Protein AF-F3B6X0-F1 (afdb_monomer_lite)

Radius of gyration: 13.42 Å; chains: 1; bounding box: 31×23×39 Å

pLDDT: mean 92.25, std 5.9, range [61.69, 97.56]

Secondary structure (DSSP, 8-state):
--HHHHHHHTSGGG-TTT-S---HHHHHHHHHHHTTSS-HHHHT--GGG-SSGGGGHHHHHHHHHS-HHHHHHTHHHHHHTTS-TTSTTHHHHHHHHHTS-HHHHHTT-

Foldseek 3Di:
DDPVLVVQCVDQLLVLQENLDRDLVSLLVSLVVVLPDPPCCVPPVPNVSHPDLSSNVSVLSSLLNHDLVSVLVCLVVLVVQCPDPPRPCNVVSVVSVVPHDPVSNVVVD

Sequence (109 aa):
MSKLIDNLIKKYEYNIYINENIFGEKLDKLALLLEKEENNTETYFNPLRYKSKFSWFNILYIIERMSYTRKLEYIPFLIELLQDANWPTFEYTVSLLVSYNKNDLLSLL

Structure (mmCIF, N/CA/C/O backbone):
data_AF-F3B6X0-F1
#
_entry.id   AF-F3B6X0-F1
#
loop_
_atom_site.group_PDB
_atom_site.id
_atom_site.type_symbol
_atom_site.label_atom_id
_atom_site.label_alt_id
_atom_site.label_comp_id
_atom_site.label_asym_id
_atom_site.label_entity_id
_atom_site.label_seq_id
_atom_site.pdbx_PDB_ins_code
_atom_site.Cartn_x
_atom_site.Cartn_y
_atom_site.Cartn_z
_atom_site.occupancy
_atom_site.B_iso_or_equiv
_atom_site.auth_seq_id
_atom_site.auth_comp_id
_atom_site.auth_asym_id
_atom_site.auth_atom_id
_atom_site.pdbx_PDB_model_num
ATOM 1 N N . MET A 1 1 ? -9.204 12.559 6.713 1.00 68.50 1 MET A N 1
ATOM 2 C CA . MET A 1 1 ? -8.409 11.606 7.512 1.00 68.50 1 MET A CA 1
ATOM 3 C C . MET A 1 1 ? -9.343 10.842 8.434 1.00 68.50 1 MET A C 1
ATOM 5 O O . MET A 1 1 ? -10.008 11.443 9.281 1.00 68.50 1 MET A O 1
ATOM 9 N N . SER A 1 2 ? -9.469 9.539 8.199 1.00 87.38 2 SER A N 1
ATOM 10 C CA . SER A 1 2 ? -10.444 8.682 8.868 1.00 87.38 2 SER A CA 1
ATOM 11 C C . SER A 1 2 ? -9.994 8.248 10.259 1.00 87.38 2 SER A C 1
ATOM 13 O O . SER A 1 2 ? -9.061 7.460 10.416 1.00 87.38 2 SER A O 1
ATOM 15 N N . LYS A 1 3 ? -10.769 8.644 11.281 1.00 91.44 3 LYS A N 1
ATOM 16 C CA . LYS A 1 3 ? -10.584 8.185 12.671 1.00 91.44 3 LYS A CA 1
ATOM 17 C C . LYS A 1 3 ? -10.571 6.657 12.793 1.00 91.44 3 LYS A C 1
ATOM 19 O O . LYS A 1 3 ? -9.941 6.122 13.702 1.00 91.44 3 LYS A O 1
ATOM 24 N N . LEU A 1 4 ? -11.285 5.949 11.914 1.00 94.62 4 LEU A N 1
ATOM 25 C CA . LEU A 1 4 ? -11.315 4.488 11.916 1.00 94.62 4 LEU A CA 1
ATOM 26 C C . LEU A 1 4 ? -9.960 3.910 11.495 1.00 94.62 4 LEU A C 1
ATOM 28 O O . LEU A 1 4 ? -9.430 3.054 12.201 1.00 94.62 4 LEU A O 1
ATOM 32 N N . ILE A 1 5 ? -9.402 4.389 10.382 1.00 94.94 5 ILE A N 1
ATOM 33 C CA . ILE A 1 5 ? -8.103 3.937 9.867 1.00 94.94 5 ILE A CA 1
ATOM 34 C C . ILE A 1 5 ? -7.006 4.268 10.881 1.00 94.94 5 ILE A C 1
ATOM 36 O O . ILE A 1 5 ? -6.227 3.390 11.252 1.00 94.94 5 ILE A O 1
ATOM 40 N N . ASP A 1 6 ? -7.021 5.484 11.428 1.00 94.56 6 ASP A N 1
ATOM 41 C CA . ASP A 1 6 ? -6.047 5.923 12.431 1.00 94.56 6 ASP A CA 1
ATOM 42 C C . ASP A 1 6 ? -6.079 5.040 13.688 1.00 94.56 6 ASP A C 1
ATOM 44 O O . ASP A 1 6 ? -5.041 4.716 14.268 1.00 94.56 6 ASP A O 1
ATOM 48 N N . ASN A 1 7 ? -7.270 4.611 14.116 1.00 96.69 7 ASN A N 1
ATOM 49 C CA . ASN A 1 7 ? -7.423 3.704 15.251 1.00 96.69 7 ASN A CA 1
ATOM 50 C C . ASN A 1 7 ? -7.006 2.266 14.926 1.00 96.69 7 ASN A C 1
ATOM 52 O O . ASN A 1 7 ? -6.519 1.568 15.817 1.00 96.69 7 ASN A O 1
ATOM 56 N N . LEU A 1 8 ? -7.192 1.810 13.684 1.00 96.38 8 LEU A N 1
ATOM 57 C CA . LEU A 1 8 ? -6.721 0.497 13.254 1.00 96.38 8 LEU A CA 1
ATOM 58 C C . LEU A 1 8 ? -5.198 0.457 13.240 1.00 96.38 8 LEU A C 1
ATOM 60 O O . LEU A 1 8 ? -4.634 -0.385 13.925 1.00 96.38 8 LEU A O 1
ATOM 64 N N . ILE A 1 9 ? -4.533 1.397 12.566 1.00 95.00 9 ILE A N 1
ATOM 65 C CA . ILE A 1 9 ? -3.072 1.383 12.378 1.00 95.00 9 ILE A CA 1
ATOM 66 C C . ILE A 1 9 ? -2.305 1.517 13.713 1.00 95.00 9 ILE A C 1
ATOM 68 O O . ILE A 1 9 ? -1.156 1.093 13.819 1.00 95.00 9 ILE A O 1
ATOM 72 N N . LYS A 1 10 ? -2.946 2.012 14.782 1.00 94.50 10 LYS A N 1
ATOM 73 C CA . LYS A 1 10 ? -2.393 1.971 16.152 1.00 94.50 10 LYS A CA 1
ATOM 74 C C . LYS A 1 10 ? -2.270 0.556 16.729 1.00 94.50 10 LYS A C 1
ATOM 76 O O . LYS A 1 10 ? -1.446 0.331 17.613 1.00 94.50 10 LYS A O 1
ATOM 81 N N . LYS A 1 11 ? -3.076 -0.401 16.268 1.00 96.31 11 LYS A N 1
ATOM 82 C CA . LYS A 1 11 ? -2.992 -1.807 16.679 1.00 96.31 11 LYS A CA 1
ATOM 83 C C . LYS A 1 11 ? -1.860 -2.474 15.911 1.00 96.31 11 LYS A C 1
ATOM 85 O O . LYS A 1 11 ? -1.842 -2.412 14.688 1.00 96.31 11 LYS A O 1
ATOM 90 N N . TYR A 1 12 ? -0.957 -3.163 16.610 1.00 94.06 12 TYR A N 1
ATOM 91 C CA . TYR A 1 12 ? 0.222 -3.795 15.998 1.00 94.06 12 TYR A CA 1
ATOM 92 C C . TYR A 1 12 ? -0.118 -4.672 14.782 1.00 94.06 12 TYR A C 1
ATOM 94 O O . TYR A 1 12 ? 0.560 -4.638 13.761 1.00 94.06 12 TYR A O 1
ATOM 102 N N . GLU A 1 13 ? -1.226 -5.405 14.853 1.00 94.75 13 GLU A N 1
ATOM 103 C CA . GLU A 1 13 ? -1.678 -6.286 13.779 1.00 94.75 13 GLU A CA 1
ATOM 104 C C . GLU A 1 13 ? -2.135 -5.566 12.493 1.00 94.75 13 GLU A C 1
ATOM 106 O O . GLU A 1 13 ? -2.216 -6.209 11.456 1.00 94.75 13 GLU A O 1
ATOM 111 N N . TYR A 1 14 ? -2.435 -4.266 12.557 1.00 96.56 14 TYR A N 1
ATOM 112 C CA . TYR A 1 14 ? -2.789 -3.403 11.420 1.00 96.56 14 TYR A CA 1
ATOM 113 C C . TYR A 1 14 ? -1.720 -2.326 11.175 1.00 96.56 14 TYR A C 1
ATOM 115 O O . TYR A 1 14 ? -1.904 -1.450 10.329 1.00 96.56 14 TYR A O 1
ATOM 123 N N . ASN A 1 15 ? -0.629 -2.326 11.946 1.00 95.69 15 ASN A N 1
ATOM 124 C CA . ASN A 1 15 ? 0.347 -1.249 11.919 1.00 95.69 15 ASN A CA 1
ATOM 125 C C . ASN A 1 15 ? 1.274 -1.394 10.712 1.00 95.69 15 ASN A C 1
ATOM 127 O O . ASN A 1 15 ? 2.355 -1.976 10.813 1.00 95.69 15 ASN A O 1
ATOM 131 N N . ILE A 1 16 ? 0.850 -0.817 9.589 1.00 95.31 16 ILE A N 1
ATOM 132 C CA . ILE A 1 16 ? 1.570 -0.850 8.311 1.00 95.31 16 ILE A CA 1
ATOM 133 C C . ILE A 1 16 ? 2.988 -0.272 8.394 1.00 95.31 16 ILE A C 1
ATOM 135 O O . ILE A 1 16 ? 3.832 -0.644 7.587 1.00 95.31 16 ILE A O 1
ATOM 139 N N . TYR A 1 17 ? 3.273 0.579 9.384 1.00 95.12 17 TYR A N 1
ATOM 140 C CA . TYR A 1 17 ? 4.565 1.247 9.536 1.00 95.12 17 TYR A CA 1
ATOM 141 C C . TYR A 1 17 ? 5.631 0.389 10.221 1.00 95.12 17 TYR A C 1
ATOM 143 O O . TYR A 1 17 ? 6.819 0.636 10.038 1.00 95.12 17 TYR A O 1
ATOM 151 N N . ILE A 1 18 ? 5.229 -0.564 11.066 1.00 93.62 18 ILE A N 1
ATOM 152 C CA . ILE A 1 18 ? 6.151 -1.291 11.958 1.00 93.62 18 ILE A CA 1
ATOM 153 C C . ILE A 1 18 ? 6.056 -2.805 11.766 1.00 93.62 18 ILE A C 1
ATOM 155 O O . ILE A 1 18 ? 7.042 -3.510 11.978 1.00 93.62 18 ILE A O 1
ATOM 159 N N . ASN A 1 19 ? 4.876 -3.318 11.426 1.00 92.69 19 ASN A N 1
ATOM 160 C CA . ASN A 1 19 ? 4.649 -4.747 11.294 1.00 92.69 19 ASN A CA 1
ATOM 161 C C . ASN A 1 19 ? 4.920 -5.194 9.852 1.00 92.69 19 ASN A C 1
ATOM 163 O O . ASN A 1 19 ? 4.173 -4.854 8.942 1.00 92.69 19 ASN A O 1
ATOM 167 N N . GLU A 1 20 ? 5.983 -5.967 9.654 1.00 90.50 20 GLU A N 1
ATOM 168 C CA . GLU A 1 20 ? 6.357 -6.539 8.351 1.00 90.50 20 GLU A CA 1
ATOM 169 C C . GLU A 1 20 ? 5.556 -7.809 8.006 1.00 90.50 20 GLU A C 1
ATOM 171 O O . GLU A 1 20 ? 5.562 -8.249 6.864 1.00 90.50 20 GLU A O 1
ATOM 176 N N . ASN A 1 21 ? 4.835 -8.385 8.977 1.00 88.81 21 ASN A N 1
ATOM 177 C CA . ASN A 1 21 ? 4.124 -9.660 8.859 1.00 88.81 21 ASN A CA 1
ATOM 178 C C . ASN A 1 21 ? 2.612 -9.479 9.073 1.00 88.81 21 ASN A C 1
ATOM 180 O O . ASN A 1 21 ? 1.988 -10.165 9.890 1.00 88.81 21 ASN A O 1
ATOM 184 N N . ILE A 1 22 ? 2.008 -8.512 8.379 1.00 90.94 22 ILE A N 1
ATOM 185 C CA . ILE A 1 22 ? 0.557 -8.315 8.431 1.00 90.94 22 ILE A CA 1
ATOM 186 C C . ILE A 1 22 ? -0.129 -9.379 7.567 1.00 90.94 22 ILE A C 1
ATOM 188 O O . ILE A 1 22 ? 0.153 -9.523 6.382 1.00 90.94 22 ILE A O 1
ATOM 192 N N . PHE A 1 23 ? -1.066 -10.116 8.166 1.00 83.88 23 PHE A N 1
ATOM 193 C CA . PHE A 1 23 ? -1.866 -11.119 7.462 1.00 83.88 23 PHE A CA 1
ATOM 194 C C . PHE A 1 23 ? -2.812 -10.493 6.427 1.00 83.88 23 PHE A C 1
ATOM 196 O O . PHE A 1 23 ? -3.378 -9.422 6.666 1.00 83.88 23 PHE A O 1
ATOM 203 N N . GLY A 1 24 ? -3.046 -11.222 5.328 1.00 88.31 24 GLY A N 1
ATOM 204 C CA . GLY A 1 24 ? -3.834 -10.783 4.169 1.00 88.31 24 GLY A CA 1
ATOM 205 C C . GLY A 1 24 ? -5.165 -10.121 4.526 1.00 88.31 24 GLY A C 1
ATOM 206 O O . GLY A 1 24 ? -5.366 -8.976 4.147 1.00 88.31 24 GLY A O 1
ATOM 207 N N . GLU A 1 25 ? -5.995 -10.752 5.364 1.00 93.94 25 GLU A N 1
ATOM 208 C CA . GLU A 1 25 ? -7.322 -10.223 5.739 1.00 93.94 25 GLU A CA 1
ATOM 209 C C . GLU A 1 25 ? -7.282 -8.803 6.341 1.00 93.94 25 GLU A C 1
ATOM 211 O O . GLU A 1 25 ? -8.209 -8.004 6.180 1.00 93.94 25 GLU A O 1
ATOM 216 N N . LYS A 1 26 ? -6.199 -8.457 7.050 1.00 95.69 26 LYS A N 1
ATOM 217 C CA . LYS A 1 26 ? -6.035 -7.129 7.663 1.00 95.69 26 LYS A CA 1
ATOM 218 C C . LYS A 1 26 ? -5.642 -6.093 6.618 1.00 95.69 26 LYS A C 1
ATOM 220 O O . LYS A 1 26 ? -6.148 -4.972 6.672 1.00 95.69 26 LYS A O 1
ATOM 225 N N . LEU A 1 27 ? -4.795 -6.473 5.661 1.00 95.69 27 LEU A N 1
ATOM 226 C CA . LEU A 1 27 ? -4.453 -5.637 4.510 1.00 95.69 27 LEU A CA 1
ATOM 227 C C . LEU A 1 27 ? -5.645 -5.486 3.558 1.00 95.69 27 LEU A C 1
ATOM 229 O O . LEU A 1 27 ? -5.882 -4.376 3.098 1.00 95.69 27 LEU A O 1
ATOM 233 N N . ASP A 1 28 ? -6.447 -6.535 3.348 1.00 96.06 28 ASP A N 1
ATOM 234 C CA . ASP A 1 28 ? -7.706 -6.486 2.586 1.00 96.06 28 ASP A CA 1
ATOM 235 C C . ASP A 1 28 ? -8.654 -5.446 3.183 1.00 96.06 28 ASP A C 1
ATOM 237 O O . ASP A 1 28 ? -9.157 -4.554 2.498 1.00 96.06 2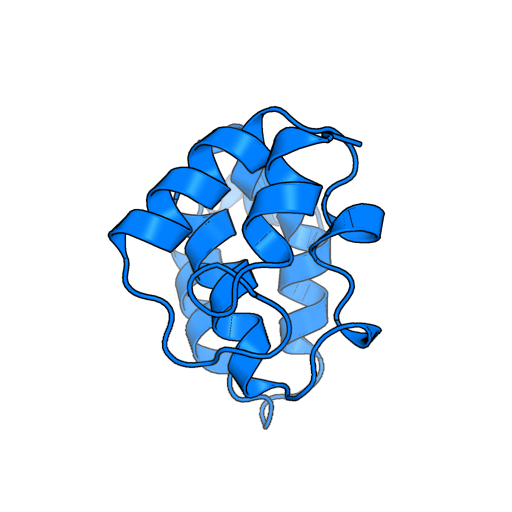8 ASP A O 1
ATOM 241 N N . LYS A 1 29 ? -8.847 -5.504 4.505 1.00 96.69 29 LYS A N 1
ATOM 242 C CA . LYS A 1 29 ? -9.674 -4.531 5.216 1.00 96.69 29 LYS A CA 1
ATOM 243 C C . LYS A 1 29 ? -9.120 -3.112 5.110 1.00 96.69 29 LYS A C 1
ATOM 245 O O . LYS A 1 29 ? -9.900 -2.176 4.945 1.00 96.69 29 LYS A O 1
ATOM 250 N N . LEU A 1 30 ? -7.805 -2.936 5.235 1.00 96.75 30 LEU A N 1
ATOM 251 C CA . LEU A 1 30 ? -7.181 -1.624 5.080 1.00 96.75 30 LEU A CA 1
ATOM 252 C C . LEU A 1 30 ? -7.333 -1.102 3.651 1.00 96.75 30 LEU A C 1
ATOM 254 O O . LEU A 1 30 ? -7.659 0.069 3.504 1.00 96.75 30 LEU A O 1
ATOM 258 N N . ALA A 1 31 ? -7.194 -1.946 2.628 1.00 96.38 31 ALA A N 1
ATOM 259 C CA . ALA A 1 31 ? -7.401 -1.568 1.235 1.00 96.38 31 ALA A CA 1
ATOM 260 C C . ALA A 1 31 ? -8.820 -1.053 0.996 1.00 96.38 31 ALA A C 1
ATOM 262 O O . ALA A 1 31 ? -8.975 0.065 0.519 1.00 96.38 31 ALA A O 1
ATOM 263 N N . LEU A 1 32 ? -9.846 -1.779 1.454 1.00 96.31 32 LEU A N 1
ATOM 264 C CA . LEU A 1 32 ? -11.248 -1.355 1.327 1.00 96.31 32 LEU A CA 1
ATOM 265 C C . LEU A 1 32 ? -11.558 -0.014 2.012 1.00 96.31 32 LEU A C 1
ATOM 267 O O . LEU A 1 32 ? -12.483 0.696 1.609 1.00 96.31 32 LEU A O 1
ATOM 271 N N . LEU A 1 33 ? -10.844 0.307 3.095 1.00 96.31 33 LEU A N 1
ATOM 272 C CA . LEU A 1 33 ? -11.010 1.567 3.817 1.00 96.31 33 LEU A CA 1
ATOM 273 C C . LEU A 1 33 ? -10.226 2.699 3.153 1.00 96.31 33 LEU A C 1
ATOM 275 O O . LEU A 1 33 ? -10.792 3.759 2.906 1.00 96.31 33 LEU A O 1
ATOM 279 N N . LEU A 1 34 ? -8.950 2.464 2.852 1.00 95.50 34 LEU A N 1
ATOM 280 C CA . LEU A 1 34 ? -8.055 3.442 2.239 1.00 95.50 34 LEU A CA 1
ATOM 281 C C . LEU A 1 34 ? -8.512 3.802 0.828 1.00 95.50 34 LEU A C 1
ATOM 283 O O . LEU A 1 34 ? -8.413 4.958 0.446 1.00 95.50 34 LEU A O 1
ATOM 287 N N . GLU A 1 35 ? -9.109 2.874 0.082 1.00 95.25 35 GLU A N 1
ATOM 288 C CA . GLU A 1 35 ? -9.650 3.152 -1.251 1.00 95.25 35 GLU A CA 1
ATOM 289 C C . GLU A 1 35 ? -10.689 4.286 -1.250 1.00 95.25 35 GLU A C 1
ATOM 291 O O . GLU A 1 35 ? -10.874 4.968 -2.257 1.00 95.25 35 GLU A O 1
ATOM 296 N N . LYS A 1 36 ? -11.358 4.523 -0.117 1.00 93.62 36 LYS A N 1
ATOM 297 C CA . LYS A 1 36 ? -12.374 5.573 0.043 1.00 93.62 36 LYS A CA 1
ATOM 298 C C . LYS A 1 36 ? -11.800 6.909 0.507 1.00 93.62 36 LYS A C 1
ATOM 300 O O . LYS A 1 36 ? -12.516 7.903 0.481 1.00 93.62 36 LYS A O 1
ATOM 305 N N . GLU A 1 37 ? -10.546 6.934 0.941 1.00 91.19 37 GLU A N 1
ATOM 306 C CA . GLU A 1 37 ? -9.879 8.158 1.365 1.00 91.19 37 GLU A CA 1
ATOM 307 C C . GLU A 1 37 ? -9.213 8.849 0.171 1.00 91.19 37 GLU A C 1
ATOM 309 O O . GLU A 1 37 ? -8.700 8.220 -0.755 1.00 91.19 37 GLU A O 1
ATOM 314 N N . GLU A 1 38 ? -9.209 10.174 0.204 1.00 85.19 38 GLU A N 1
ATOM 315 C CA . GLU A 1 38 ? -8.404 10.996 -0.695 1.00 85.19 38 GLU A CA 1
ATOM 316 C C . GLU A 1 38 ? -7.001 11.196 -0.097 1.00 85.19 38 GLU A C 1
ATOM 318 O O . GLU A 1 38 ? -6.823 11.181 1.123 1.00 85.19 38 GLU A O 1
ATOM 323 N N . ASN A 1 39 ? -5.993 11.416 -0.947 1.00 84.38 39 ASN A N 1
ATOM 324 C CA . ASN A 1 39 ? -4.628 11.795 -0.540 1.00 84.38 39 ASN A CA 1
ATOM 325 C C . ASN A 1 39 ? -3.911 10.783 0.385 1.00 84.38 39 ASN A C 1
ATOM 327 O O . ASN A 1 39 ? -3.187 11.157 1.317 1.00 84.38 39 ASN A O 1
ATOM 331 N N . ASN A 1 40 ? -4.068 9.480 0.116 1.00 88.31 40 ASN A N 1
ATOM 332 C CA . ASN A 1 40 ? -3.398 8.429 0.895 1.00 88.31 40 ASN A CA 1
ATOM 333 C C . ASN A 1 40 ? -1.870 8.504 0.839 1.00 88.31 40 ASN A C 1
ATOM 335 O O . ASN A 1 40 ? -1.231 8.161 1.830 1.00 88.31 40 ASN A O 1
ATOM 339 N N . THR A 1 41 ? -1.278 8.947 -0.273 1.00 83.75 41 THR A N 1
ATOM 340 C CA . THR A 1 41 ? 0.185 8.997 -0.441 1.00 83.75 41 THR A CA 1
ATOM 341 C C . THR A 1 41 ? 0.846 9.895 0.602 1.00 83.75 41 THR A C 1
ATOM 343 O O . THR A 1 41 ? 1.797 9.492 1.267 1.00 83.75 41 THR A O 1
ATOM 346 N N . GLU A 1 42 ? 0.278 11.076 0.838 1.00 84.50 42 GLU A N 1
ATOM 347 C CA . GLU A 1 42 ? 0.777 12.019 1.844 1.00 84.50 42 GLU A CA 1
ATOM 348 C C . GLU 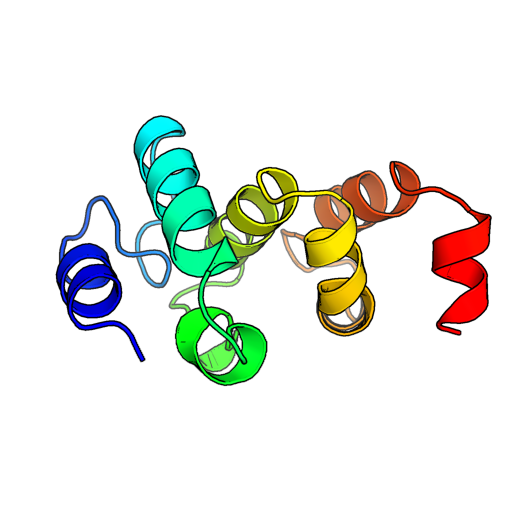A 1 42 ? 0.424 11.579 3.272 1.00 84.50 42 GLU A C 1
ATOM 350 O O . GLU A 1 42 ? 1.196 11.775 4.219 1.00 84.50 42 GLU A O 1
ATOM 355 N N . THR A 1 43 ? -0.749 10.961 3.430 1.00 87.75 43 THR A N 1
ATOM 356 C CA . THR A 1 43 ? -1.335 10.681 4.743 1.00 87.75 43 THR A CA 1
ATOM 357 C C . THR A 1 43 ? -0.876 9.357 5.349 1.00 87.75 43 THR A C 1
ATOM 359 O O . THR A 1 43 ? -0.484 9.324 6.517 1.00 87.75 43 THR A O 1
ATOM 362 N N . TYR A 1 44 ? -0.945 8.267 4.587 1.00 91.19 44 TYR A N 1
ATOM 363 C CA . TYR A 1 44 ? -0.783 6.888 5.063 1.00 91.19 44 TYR A CA 1
ATOM 364 C C . TYR A 1 44 ? 0.390 6.159 4.394 1.00 91.19 44 TYR A C 1
ATOM 366 O O . TYR A 1 44 ? 1.065 5.357 5.040 1.00 91.19 44 TYR A O 1
ATOM 374 N N . PHE A 1 45 ? 0.681 6.443 3.125 1.00 92.19 45 PHE A N 1
ATOM 375 C CA . PHE A 1 45 ? 1.748 5.771 2.372 1.00 92.19 45 PHE A CA 1
ATOM 376 C C . PHE A 1 45 ? 3.050 6.565 2.305 1.00 92.19 45 PHE A C 1
ATOM 378 O O . PHE A 1 45 ? 3.909 6.246 1.497 1.00 92.19 45 PHE A O 1
ATOM 385 N N . ASN A 1 46 ? 3.241 7.545 3.192 1.00 89.19 46 ASN A N 1
ATOM 386 C CA . ASN A 1 46 ? 4.496 8.284 3.289 1.00 89.19 46 ASN A CA 1
ATOM 387 C C . ASN A 1 46 ? 5.640 7.344 3.735 1.00 89.19 46 ASN A C 1
ATOM 389 O O . ASN A 1 46 ? 5.650 6.944 4.909 1.00 89.19 46 ASN A O 1
ATOM 393 N N . PRO A 1 47 ? 6.626 7.028 2.866 1.00 86.12 47 PRO A N 1
ATOM 394 C CA . PRO A 1 47 ? 7.681 6.057 3.164 1.00 86.12 47 PRO A CA 1
ATOM 395 C C . PRO A 1 47 ? 8.530 6.409 4.388 1.00 86.12 47 PRO A C 1
ATOM 397 O O . PRO A 1 47 ? 9.029 5.504 5.057 1.00 86.12 47 PRO A O 1
ATOM 400 N N . LEU A 1 48 ? 8.642 7.701 4.730 1.00 88.44 48 LEU A N 1
ATOM 401 C CA . LEU A 1 48 ? 9.409 8.194 5.883 1.00 88.44 48 LEU A CA 1
ATOM 402 C C . LEU A 1 48 ? 8.804 7.783 7.232 1.00 88.44 48 LEU A C 1
ATOM 404 O O . LEU A 1 48 ? 9.470 7.876 8.260 1.00 88.44 48 LEU A O 1
ATOM 408 N N . ARG A 1 49 ? 7.540 7.343 7.252 1.00 89.81 49 ARG A N 1
ATOM 409 C CA . ARG A 1 49 ? 6.868 6.867 8.471 1.00 89.81 49 ARG A CA 1
ATOM 410 C C . ARG A 1 49 ? 7.168 5.405 8.792 1.00 89.81 49 ARG A C 1
ATOM 412 O O . ARG A 1 49 ? 6.874 4.964 9.900 1.00 89.81 49 ARG A O 1
ATOM 419 N N . TYR A 1 50 ? 7.706 4.650 7.837 1.00 91.31 50 TYR A N 1
ATOM 420 C CA . TYR A 1 50 ? 7.904 3.212 7.963 1.00 91.31 50 TYR A CA 1
ATOM 421 C C . TYR A 1 50 ? 9.238 2.932 8.653 1.00 91.31 50 TYR A C 1
ATOM 423 O O . TYR A 1 50 ? 10.267 3.512 8.317 1.00 91.31 50 TYR A O 1
ATOM 431 N N . LYS A 1 51 ? 9.226 2.012 9.620 1.00 91.88 51 LYS A N 1
ATOM 432 C CA . LYS A 1 51 ? 10.404 1.612 10.401 1.00 91.88 51 LYS A CA 1
ATOM 433 C C . LYS A 1 51 ? 11.508 1.014 9.523 1.00 91.88 51 LYS A C 1
ATOM 435 O O . LYS A 1 51 ? 12.680 1.064 9.884 1.00 91.88 51 LY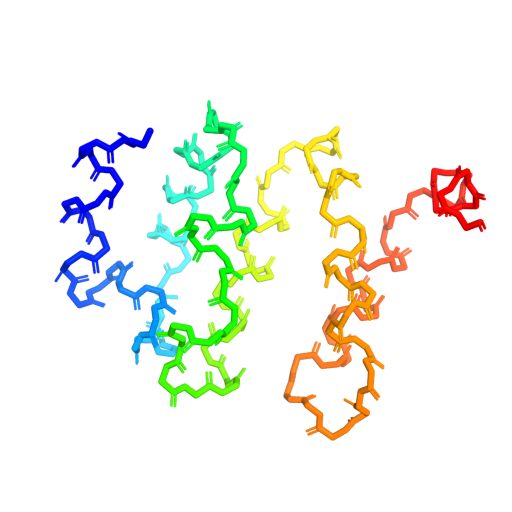S A O 1
ATOM 440 N N . SER A 1 52 ? 11.119 0.399 8.412 1.00 92.38 52 SER A N 1
ATOM 441 C CA . SER A 1 52 ? 11.971 -0.409 7.552 1.00 92.38 52 SER A CA 1
ATOM 442 C C . SER A 1 52 ? 11.439 -0.376 6.123 1.00 92.38 52 SER A C 1
ATOM 444 O O . SER A 1 52 ? 10.225 -0.339 5.915 1.00 92.38 52 SER A O 1
ATOM 446 N N . LYS A 1 53 ? 12.338 -0.449 5.133 1.00 91.69 53 LYS A N 1
ATOM 447 C CA . LYS A 1 53 ? 11.955 -0.554 3.715 1.00 91.69 53 LYS A CA 1
ATOM 448 C C . LYS A 1 53 ? 11.180 -1.840 3.417 1.00 91.69 53 LYS A C 1
ATOM 450 O O . LYS A 1 53 ? 10.373 -1.860 2.499 1.00 91.69 53 LYS A O 1
ATOM 455 N N . PHE A 1 54 ? 11.361 -2.899 4.213 1.00 91.81 54 PHE A N 1
ATOM 456 C CA . PHE A 1 54 ? 10.557 -4.120 4.089 1.00 91.81 54 PHE A CA 1
ATOM 457 C C . PHE A 1 54 ? 9.081 -3.868 4.416 1.00 91.81 54 PHE A C 1
ATOM 459 O O . PHE A 1 54 ? 8.201 -4.473 3.815 1.00 91.81 54 PHE A O 1
ATOM 466 N N . SER A 1 55 ? 8.771 -2.921 5.304 1.00 92.19 55 SER A N 1
ATOM 467 C CA . SER A 1 55 ? 7.380 -2.580 5.618 1.00 92.19 55 SER A CA 1
ATOM 468 C C . SER A 1 55 ? 6.657 -1.879 4.456 1.00 92.19 55 SER A C 1
ATOM 470 O O . SER A 1 55 ? 5.431 -1.798 4.471 1.00 92.19 55 SER A O 1
ATOM 472 N N . TRP A 1 56 ? 7.367 -1.418 3.418 1.00 94.44 56 TRP A N 1
ATOM 473 C CA . TRP A 1 56 ? 6.740 -0.866 2.210 1.00 94.44 56 TRP A CA 1
ATOM 474 C C . TRP A 1 56 ? 5.954 -1.914 1.411 1.00 94.44 56 TRP A C 1
ATOM 476 O O . TRP A 1 56 ? 5.028 -1.547 0.689 1.00 94.44 56 TRP A O 1
ATOM 486 N N . PHE A 1 57 ? 6.221 -3.214 1.602 1.00 94.56 57 PHE A N 1
ATOM 487 C CA . PHE A 1 57 ? 5.369 -4.276 1.053 1.00 94.56 57 PHE A CA 1
ATOM 488 C C . PHE A 1 57 ? 3.911 -4.144 1.500 1.00 94.56 57 PHE A C 1
ATOM 490 O O . PHE A 1 57 ? 3.011 -4.453 0.724 1.00 94.56 57 PHE A O 1
ATOM 497 N N . ASN A 1 58 ? 3.656 -3.621 2.704 1.00 95.12 58 ASN A N 1
ATOM 498 C CA . ASN A 1 58 ? 2.293 -3.370 3.168 1.00 95.12 58 ASN A CA 1
ATOM 499 C C . ASN A 1 58 ? 1.559 -2.380 2.254 1.00 95.12 58 ASN A C 1
ATOM 501 O O . ASN A 1 58 ? 0.385 -2.585 1.958 1.00 95.12 58 ASN A O 1
ATOM 505 N N . ILE A 1 59 ? 2.249 -1.335 1.779 1.00 94.62 59 ILE A N 1
ATOM 506 C CA . ILE A 1 59 ? 1.677 -0.350 0.852 1.00 94.62 59 ILE A CA 1
ATOM 507 C C . ILE A 1 59 ? 1.337 -1.027 -0.475 1.00 94.62 59 ILE A C 1
ATOM 509 O O . ILE A 1 59 ? 0.214 -0.904 -0.957 1.00 94.62 59 ILE A O 1
ATOM 513 N N . LEU A 1 60 ? 2.290 -1.774 -1.040 1.00 95.62 60 LEU A N 1
ATOM 514 C CA . LEU A 1 60 ? 2.114 -2.467 -2.317 1.00 95.62 60 LEU A CA 1
ATOM 515 C C . LEU A 1 60 ? 0.944 -3.449 -2.274 1.00 95.62 60 LEU A C 1
ATOM 517 O O . LEU A 1 60 ? 0.088 -3.424 -3.155 1.00 95.62 60 LEU A O 1
ATOM 521 N N . TYR A 1 61 ? 0.862 -4.252 -1.212 1.00 95.19 61 TYR A N 1
ATOM 522 C CA . TYR A 1 61 ? -0.244 -5.179 -1.009 1.00 95.19 61 TYR A CA 1
ATOM 523 C C . TYR A 1 61 ? -1.592 -4.477 -0.899 1.00 95.19 61 TYR A C 1
ATOM 525 O O . TYR A 1 61 ? -2.590 -4.998 -1.396 1.00 95.19 61 TYR A O 1
ATOM 533 N N . ILE A 1 62 ? -1.638 -3.322 -0.236 1.00 96.06 62 ILE A N 1
ATOM 534 C CA . ILE A 1 62 ? -2.858 -2.528 -0.114 1.00 96.06 62 ILE A CA 1
ATOM 535 C C . ILE A 1 62 ? -3.273 -1.971 -1.482 1.00 96.06 62 ILE A C 1
ATOM 537 O O . ILE A 1 62 ? -4.428 -2.143 -1.865 1.00 96.06 62 ILE A O 1
ATOM 541 N N . ILE A 1 63 ? -2.350 -1.359 -2.233 1.00 95.94 63 ILE A N 1
ATOM 542 C CA . ILE A 1 63 ? -2.620 -0.803 -3.572 1.00 95.94 63 ILE A CA 1
ATOM 543 C C . ILE A 1 63 ? -3.107 -1.900 -4.524 1.00 95.94 63 ILE A C 1
ATOM 545 O O . ILE A 1 63 ? -4.103 -1.725 -5.223 1.00 95.94 63 ILE A O 1
ATOM 549 N N . GLU A 1 64 ? -2.460 -3.064 -4.523 1.00 95.62 64 GLU A N 1
ATOM 550 C CA . GLU A 1 64 ? -2.832 -4.201 -5.369 1.00 95.62 64 GLU A CA 1
ATOM 551 C C . GLU A 1 64 ? -4.276 -4.687 -5.142 1.00 95.62 64 GLU A C 1
ATOM 553 O O . GLU A 1 64 ? -4.892 -5.245 -6.052 1.00 95.62 64 GLU A O 1
ATOM 558 N N . ARG A 1 65 ? -4.848 -4.449 -3.961 1.00 95.69 65 ARG A N 1
ATOM 559 C CA . ARG A 1 65 ? -6.213 -4.867 -3.609 1.00 95.69 65 ARG A CA 1
ATOM 560 C C . ARG A 1 65 ? -7.284 -3.821 -3.912 1.00 95.69 65 ARG A C 1
ATOM 562 O O . ARG A 1 65 ? -8.465 -4.143 -3.825 1.00 95.69 65 ARG A O 1
ATOM 569 N N . MET A 1 66 ? -6.896 -2.596 -4.258 1.00 95.75 66 MET A N 1
ATOM 570 C CA . MET A 1 66 ? -7.837 -1.537 -4.635 1.00 95.75 66 MET A CA 1
ATOM 571 C C . MET A 1 66 ? -8.419 -1.774 -6.034 1.00 95.75 66 MET A C 1
ATOM 573 O O . MET A 1 66 ? -7.890 -2.565 -6.821 1.00 95.75 66 MET A O 1
ATOM 577 N N . SER A 1 67 ? -9.491 -1.059 -6.386 1.00 95.50 67 SER A N 1
ATOM 578 C CA . SER A 1 67 ? -9.972 -1.025 -7.771 1.00 95.50 67 SER A CA 1
ATOM 579 C C . SER A 1 67 ? -8.900 -0.540 -8.750 1.00 95.50 67 SER A C 1
ATOM 581 O O . SER A 1 67 ? -7.993 0.218 -8.405 1.00 95.50 67 SER A O 1
ATOM 583 N N . TYR A 1 68 ? -9.021 -0.959 -10.011 1.00 95.12 68 TYR A N 1
ATOM 584 C CA . TYR A 1 68 ? -8.049 -0.603 -11.043 1.00 95.12 68 TYR A CA 1
ATOM 585 C C . TYR A 1 68 ? -7.921 0.914 -11.239 1.00 95.12 68 TYR A C 1
ATOM 587 O O . TYR A 1 68 ? -6.812 1.427 -11.306 1.00 95.12 68 TYR A O 1
ATOM 595 N N . THR A 1 69 ? -9.032 1.653 -11.228 1.00 92.94 69 THR A N 1
ATOM 596 C CA . THR A 1 69 ? -9.008 3.121 -11.319 1.00 92.94 69 THR A CA 1
ATOM 597 C C . THR A 1 69 ? -8.165 3.743 -10.209 1.00 92.94 69 THR A C 1
ATOM 599 O O . THR A 1 69 ? -7.341 4.611 -10.475 1.00 92.94 69 THR A O 1
ATOM 602 N N . ARG A 1 70 ? -8.304 3.249 -8.974 1.00 93.69 70 ARG A N 1
ATOM 603 C CA . ARG A 1 70 ? -7.519 3.734 -7.835 1.00 93.69 70 ARG A CA 1
ATOM 604 C C . ARG A 1 70 ? -6.052 3.342 -7.928 1.00 93.69 70 ARG A C 1
ATOM 606 O O . ARG A 1 70 ? -5.191 4.147 -7.601 1.00 93.69 70 ARG A O 1
ATOM 613 N N . LYS A 1 71 ? -5.746 2.146 -8.432 1.00 94.62 71 LYS A N 1
ATOM 614 C CA . LYS A 1 71 ? -4.367 1.718 -8.703 1.00 94.62 71 LYS A CA 1
ATOM 615 C C . LYS A 1 71 ? -3.613 2.683 -9.620 1.00 94.62 71 LYS A C 1
ATOM 617 O O . LYS A 1 71 ? -2.426 2.908 -9.389 1.00 94.62 71 LYS A O 1
ATOM 622 N N . LEU A 1 72 ? -4.285 3.244 -10.631 1.00 93.62 72 LEU A N 1
ATOM 623 C CA . LEU A 1 72 ? -3.671 4.187 -11.572 1.00 93.62 72 LEU A CA 1
ATOM 624 C C . LEU A 1 72 ? -3.197 5.471 -10.878 1.00 93.62 72 LEU A C 1
ATOM 626 O O . LEU A 1 72 ? -2.124 5.976 -11.196 1.00 93.62 72 LEU A O 1
ATOM 630 N N . GLU A 1 73 ? -3.939 5.955 -9.880 1.00 92.50 73 GLU A N 1
ATOM 631 C CA . GLU A 1 73 ? -3.576 7.154 -9.109 1.00 92.50 73 GLU A CA 1
ATOM 632 C C . GLU A 1 73 ? -2.245 6.995 -8.354 1.00 92.50 73 GLU A C 1
ATOM 634 O O . GLU A 1 73 ? -1.570 7.983 -8.068 1.00 92.50 73 GLU A O 1
ATOM 639 N N . TYR A 1 74 ? -1.834 5.757 -8.058 1.00 94.12 74 TYR A N 1
ATOM 640 C CA . TYR A 1 74 ? -0.586 5.466 -7.351 1.00 94.12 74 TYR A CA 1
ATOM 641 C C . TYR A 1 74 ? 0.612 5.217 -8.267 1.00 94.12 74 TYR A C 1
ATOM 643 O O . TYR A 1 74 ? 1.705 5.000 -7.752 1.00 94.12 74 TYR A O 1
ATOM 651 N N . ILE A 1 75 ? 0.466 5.267 -9.594 1.00 93.62 75 ILE A N 1
ATOM 652 C CA . ILE A 1 75 ? 1.589 5.041 -10.519 1.00 93.62 75 ILE A CA 1
ATOM 653 C C . ILE A 1 75 ? 2.798 5.948 -10.220 1.00 93.62 75 ILE A C 1
ATOM 655 O O . ILE A 1 75 ? 3.899 5.403 -10.137 1.00 93.62 75 ILE A O 1
ATOM 659 N N . PRO A 1 76 ? 2.649 7.267 -9.972 1.00 91.75 76 PRO A N 1
ATOM 660 C CA . PRO A 1 76 ? 3.791 8.114 -9.616 1.00 91.75 76 PRO A CA 1
ATOM 661 C C . PRO A 1 76 ? 4.539 7.611 -8.375 1.00 91.75 76 PRO A C 1
ATOM 663 O O . PRO A 1 76 ? 5.760 7.491 -8.390 1.00 91.75 76 PRO A O 1
ATOM 666 N N . PHE A 1 77 ? 3.801 7.217 -7.335 1.00 93.06 77 PHE A N 1
ATOM 667 C CA . PHE A 1 77 ? 4.371 6.636 -6.120 1.00 93.06 77 PHE A CA 1
ATOM 668 C C . PHE A 1 77 ? 5.061 5.287 -6.386 1.00 93.06 77 PHE A C 1
ATOM 670 O O . PHE A 1 77 ? 6.140 5.019 -5.864 1.00 93.06 77 PHE A O 1
ATOM 677 N N . LEU A 1 78 ? 4.472 4.429 -7.224 1.00 94.62 78 LEU A N 1
ATOM 678 C CA . LEU A 1 78 ? 5.092 3.159 -7.609 1.00 94.62 78 LEU A CA 1
ATOM 679 C C . LEU A 1 78 ? 6.406 3.390 -8.372 1.00 94.62 78 LEU A C 1
ATOM 681 O O . LEU A 1 78 ? 7.365 2.663 -8.147 1.00 94.62 78 LEU A O 1
ATOM 685 N N . ILE A 1 79 ? 6.495 4.423 -9.212 1.00 93.12 79 ILE A N 1
ATOM 686 C CA . ILE 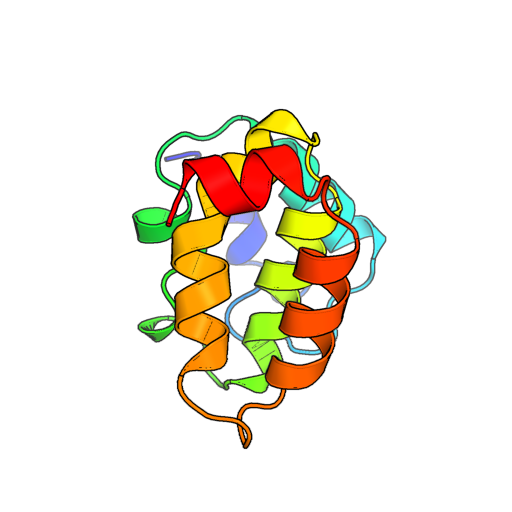A 1 79 ? 7.748 4.793 -9.889 1.00 93.12 79 ILE A CA 1
ATOM 687 C C . ILE A 1 79 ? 8.810 5.254 -8.879 1.00 93.12 79 ILE A C 1
ATOM 689 O O . ILE A 1 79 ? 9.980 4.908 -9.037 1.00 93.12 79 ILE A O 1
ATOM 693 N N . GLU A 1 80 ? 8.434 5.972 -7.813 1.00 92.50 80 GLU A N 1
ATOM 694 C CA . GLU A 1 80 ? 9.378 6.333 -6.742 1.00 92.50 80 GLU A CA 1
ATOM 695 C C . GLU A 1 80 ? 10.016 5.092 -6.108 1.00 92.50 80 GLU A C 1
ATOM 697 O O . GLU A 1 80 ? 11.225 5.075 -5.888 1.00 92.50 80 GLU A O 1
ATOM 702 N N . LEU A 1 81 ? 9.244 4.019 -5.899 1.00 93.50 81 LEU A N 1
ATOM 703 C CA . LEU A 1 81 ? 9.745 2.747 -5.363 1.00 93.50 81 LEU A CA 1
ATOM 704 C C . LEU A 1 81 ? 10.725 2.007 -6.297 1.00 93.50 81 LEU A C 1
ATOM 706 O O . LEU A 1 81 ? 11.340 1.030 -5.866 1.00 93.50 81 LEU A O 1
ATOM 710 N N . LEU A 1 82 ? 10.904 2.471 -7.539 1.00 94.94 82 LEU A N 1
ATOM 711 C CA . LEU A 1 82 ? 11.867 1.940 -8.510 1.00 94.94 82 LEU A CA 1
ATOM 712 C C . LEU A 1 82 ? 13.188 2.724 -8.574 1.00 94.94 82 LEU A C 1
ATOM 714 O O . LEU A 1 82 ? 14.053 2.391 -9.380 1.00 94.94 82 LEU A O 1
ATOM 718 N N . GLN A 1 83 ? 13.380 3.758 -7.750 1.00 94.38 83 GLN A N 1
ATOM 719 C CA . GLN A 1 83 ? 14.589 4.594 -7.803 1.00 94.38 83 GLN A CA 1
ATOM 720 C C . GLN A 1 83 ? 15.887 3.854 -7.429 1.00 94.38 83 GLN A C 1
ATOM 722 O O . GLN A 1 83 ? 16.973 4.315 -7.777 1.00 94.38 83 GLN A O 1
ATOM 727 N N . ASP A 1 84 ? 15.799 2.719 -6.734 1.00 95.19 84 ASP A N 1
ATOM 728 C CA . ASP A 1 84 ? 16.952 1.921 -6.312 1.00 95.19 84 ASP A CA 1
ATOM 729 C C . AS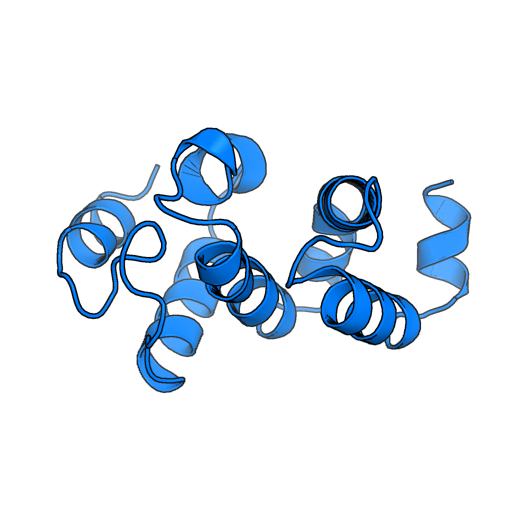P A 1 84 ? 16.620 0.427 -6.387 1.00 95.19 84 ASP A C 1
ATOM 731 O O . ASP A 1 84 ? 15.775 -0.086 -5.649 1.00 95.19 84 ASP A O 1
ATOM 735 N N . ALA A 1 85 ? 17.331 -0.277 -7.268 1.00 95.81 85 ALA A N 1
ATOM 736 C CA . ALA A 1 85 ? 17.166 -1.710 -7.503 1.00 95.81 85 ALA A CA 1
ATOM 737 C C . ALA A 1 85 ? 17.473 -2.584 -6.274 1.00 95.81 85 ALA A C 1
ATOM 739 O O . ALA A 1 85 ? 17.075 -3.744 -6.230 1.00 95.81 85 ALA A O 1
ATOM 740 N N . ASN A 1 86 ? 18.155 -2.042 -5.258 1.00 95.56 86 ASN A N 1
ATOM 741 C CA . ASN A 1 86 ? 18.440 -2.762 -4.017 1.00 95.56 86 ASN A CA 1
ATOM 742 C C . ASN A 1 86 ? 17.299 -2.661 -2.994 1.00 95.56 86 ASN A C 1
ATOM 744 O O . ASN A 1 86 ? 17.388 -3.259 -1.918 1.00 95.56 86 ASN A O 1
ATOM 748 N N . TRP A 1 87 ? 16.248 -1.876 -3.258 1.00 95.50 87 TRP A N 1
ATOM 749 C CA . TRP A 1 87 ? 15.109 -1.810 -2.346 1.00 95.50 87 TRP A CA 1
ATOM 750 C C . TRP A 1 87 ? 14.333 -3.128 -2.368 1.00 95.50 87 TRP A C 1
ATOM 752 O O . TRP A 1 87 ? 14.082 -3.679 -3.439 1.00 95.50 87 TRP A O 1
ATOM 762 N N . PRO A 1 88 ? 13.893 -3.627 -1.198 1.00 94.94 88 PRO A N 1
ATOM 763 C CA . PRO A 1 88 ? 13.253 -4.939 -1.104 1.00 94.94 88 PRO A CA 1
ATOM 764 C C . PRO A 1 88 ? 11.973 -5.032 -1.944 1.00 94.94 88 PRO A C 1
ATOM 766 O O . PRO A 1 88 ? 11.600 -6.110 -2.388 1.00 94.94 88 PRO A O 1
ATOM 769 N N . THR A 1 89 ? 11.319 -3.900 -2.195 1.00 95.81 89 THR A N 1
ATOM 770 C CA . THR A 1 89 ? 10.078 -3.793 -2.961 1.00 95.81 89 THR A CA 1
ATOM 771 C C . THR A 1 89 ? 10.267 -3.671 -4.472 1.00 95.81 89 THR A C 1
ATOM 773 O O . THR A 1 89 ? 9.260 -3.664 -5.180 1.00 95.81 89 THR A O 1
ATOM 776 N N . PHE A 1 90 ? 11.500 -3.552 -4.981 1.00 97.25 90 PHE A N 1
ATOM 777 C CA . PHE A 1 90 ? 11.765 -3.222 -6.387 1.00 97.25 90 PHE A CA 1
ATOM 778 C C . PHE A 1 90 ? 11.106 -4.217 -7.353 1.00 97.25 90 PHE A C 1
ATOM 780 O O . PHE A 1 90 ? 10.223 -3.844 -8.123 1.00 97.25 90 PHE A O 1
ATOM 787 N N . GLU A 1 91 ? 11.454 -5.501 -7.243 1.00 97.56 91 GLU A N 1
ATOM 788 C CA . GLU A 1 91 ? 10.940 -6.562 -8.125 1.00 97.56 91 GLU A CA 1
ATOM 789 C C . GLU A 1 91 ? 9.411 -6.684 -8.068 1.00 97.56 91 GLU A C 1
ATOM 791 O O . GLU A 1 91 ? 8.738 -6.850 -9.087 1.00 97.56 91 GLU A O 1
ATOM 796 N N . TYR A 1 92 ? 8.832 -6.537 -6.874 1.00 97.19 92 TYR A N 1
ATOM 797 C CA . TYR A 1 92 ? 7.380 -6.583 -6.714 1.00 97.19 92 TYR A CA 1
ATOM 798 C C . TYR A 1 92 ? 6.693 -5.388 -7.371 1.00 97.19 92 TYR A C 1
ATOM 800 O O . TYR A 1 92 ? 5.646 -5.534 -7.995 1.00 97.19 92 TYR A O 1
ATOM 808 N N . THR A 1 93 ? 7.293 -4.206 -7.254 1.00 97.06 93 THR A N 1
ATOM 809 C CA . THR A 1 93 ? 6.780 -2.980 -7.869 1.00 97.06 93 THR A CA 1
ATOM 810 C C . THR A 1 93 ? 6.800 -3.092 -9.392 1.00 97.06 93 THR A C 1
ATOM 812 O O . THR A 1 93 ? 5.814 -2.740 -10.039 1.00 97.06 93 THR A O 1
ATOM 815 N N . VAL A 1 94 ? 7.872 -3.655 -9.967 1.00 96.88 94 VAL A N 1
ATOM 816 C CA . VAL A 1 94 ? 7.948 -3.960 -11.405 1.00 96.88 94 VAL A CA 1
ATOM 817 C C . VAL A 1 94 ? 6.829 -4.918 -11.810 1.00 96.88 94 VAL A C 1
ATOM 819 O O . VAL A 1 94 ? 6.083 -4.616 -12.739 1.00 96.88 94 VAL A O 1
ATOM 822 N N . SER A 1 95 ? 6.671 -6.036 -11.096 1.00 96.62 95 SER A N 1
ATOM 823 C CA . SER A 1 95 ? 5.612 -7.020 -11.366 1.00 96.62 95 SER A CA 1
ATOM 824 C C . SER A 1 95 ? 4.213 -6.389 -11.332 1.00 96.62 95 SER A C 1
ATOM 826 O O . SER A 1 95 ? 3.408 -6.591 -12.245 1.00 96.62 95 SER A O 1
ATOM 828 N N . LEU A 1 96 ? 3.946 -5.551 -10.323 1.00 95.62 96 LEU A N 1
ATOM 829 C CA . LEU A 1 96 ? 2.674 -4.851 -10.176 1.00 95.62 96 LEU A CA 1
ATOM 830 C C . LEU A 1 96 ? 2.413 -3.906 -11.355 1.00 95.62 96 LEU A C 1
ATOM 832 O O . LEU A 1 96 ? 1.337 -3.965 -11.945 1.00 95.62 96 LEU A O 1
ATOM 836 N N . LEU A 1 97 ? 3.390 -3.083 -11.746 1.00 95.56 97 LEU A N 1
ATOM 837 C CA . LEU A 1 97 ? 3.244 -2.163 -12.879 1.00 95.56 97 LEU A CA 1
ATOM 838 C C . LEU A 1 97 ? 3.080 -2.905 -14.210 1.00 95.56 97 LEU A C 1
ATOM 840 O O . LEU A 1 97 ? 2.231 -2.528 -15.009 1.00 95.56 97 LEU A O 1
ATOM 844 N N . VAL A 1 98 ? 3.822 -3.992 -14.440 1.00 94.62 98 VAL A N 1
ATOM 845 C CA . VAL A 1 98 ? 3.693 -4.817 -15.658 1.00 94.62 98 VAL A CA 1
ATOM 846 C C . VAL A 1 98 ? 2.311 -5.470 -15.766 1.00 94.62 98 VAL A C 1
ATOM 848 O O . VAL A 1 98 ? 1.839 -5.719 -16.875 1.00 94.62 98 VAL A O 1
ATOM 851 N N . SER A 1 99 ? 1.632 -5.714 -14.640 1.00 94.38 99 SER A N 1
ATOM 852 C CA . SER A 1 99 ? 0.258 -6.231 -14.637 1.00 94.38 99 SER A CA 1
ATOM 853 C C . SER A 1 99 ? -0.794 -5.209 -15.095 1.00 94.38 99 SER A C 1
ATOM 855 O O . SER A 1 99 ? -1.938 -5.584 -15.360 1.00 94.38 99 SER A O 1
ATOM 857 N N . TYR A 1 100 ? -0.441 -3.921 -15.185 1.00 95.00 100 TYR A N 1
ATOM 858 C CA . TYR A 1 100 ? -1.363 -2.867 -15.608 1.00 95.00 100 TYR A CA 1
ATOM 859 C C . TYR A 1 100 ? -1.453 -2.801 -17.136 1.00 95.00 100 TYR A C 1
ATOM 861 O O . TYR A 1 100 ? -0.551 -3.211 -17.867 1.00 95.00 100 TYR A O 1
ATOM 869 N N . ASN A 1 101 ? -2.555 -2.251 -17.648 1.00 92.81 101 ASN A N 1
ATOM 870 C CA . ASN A 1 101 ? -2.710 -2.001 -19.070 1.00 92.81 101 ASN A CA 1
ATOM 871 C C . ASN A 1 101 ? -1.639 -1.014 -19.560 1.00 92.81 101 ASN A C 1
ATOM 873 O O . ASN A 1 101 ? -1.487 0.095 -19.046 1.00 92.81 101 ASN A O 1
ATOM 877 N N . LYS A 1 102 ? -0.920 -1.420 -20.608 1.00 89.12 102 LYS A N 1
ATOM 878 C CA . LYS A 1 102 ? 0.166 -0.653 -21.221 1.00 89.12 102 LYS A CA 1
ATOM 879 C C . LYS A 1 102 ? -0.243 0.770 -21.614 1.00 89.12 102 LYS A C 1
ATOM 881 O O . LYS A 1 102 ? 0.567 1.682 -21.478 1.00 89.12 102 LYS A O 1
ATOM 886 N N . ASN A 1 103 ? -1.461 0.963 -22.119 1.00 89.88 103 ASN A N 1
ATOM 887 C CA . ASN A 1 103 ? -1.907 2.281 -22.579 1.00 89.88 103 ASN A CA 1
ATOM 888 C C . ASN A 1 103 ? -2.055 3.266 -21.415 1.00 89.88 103 ASN A C 1
ATOM 890 O O . ASN A 1 103 ? -1.707 4.436 -21.562 1.00 89.88 103 ASN A O 1
ATOM 894 N N . ASP A 1 104 ? -2.493 2.776 -20.256 1.00 89.19 104 ASP A N 1
ATOM 895 C CA . ASP A 1 104 ? -2.670 3.603 -19.065 1.00 89.19 104 ASP A CA 1
ATOM 896 C C . ASP A 1 104 ? -1.306 4.019 -18.492 1.00 89.19 104 A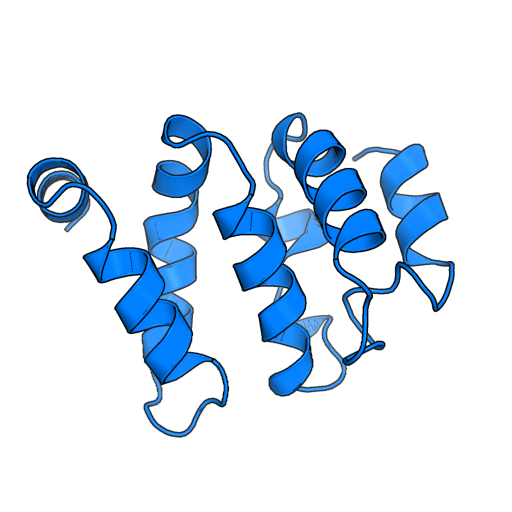SP A C 1
ATOM 898 O O . ASP A 1 104 ? -1.122 5.176 -18.124 1.00 89.19 104 ASP A O 1
ATOM 902 N N . LEU A 1 105 ? -0.303 3.131 -18.534 1.00 84.56 105 LEU A N 1
ATOM 903 C CA . LEU A 1 105 ? 1.076 3.460 -18.146 1.00 84.56 105 LEU A CA 1
ATOM 904 C C . LEU A 1 105 ? 1.704 4.537 -19.046 1.00 84.56 105 LEU A C 1
ATOM 906 O O . LEU A 1 105 ? 2.367 5.441 -18.550 1.00 84.56 105 LEU A O 1
ATOM 910 N N . LEU A 1 106 ? 1.498 4.446 -20.364 1.00 79.88 106 LEU A N 1
ATOM 911 C CA . LEU A 1 106 ? 2.066 5.394 -21.330 1.00 79.88 106 LEU A CA 1
ATOM 912 C C . LEU A 1 106 ? 1.433 6.785 -21.251 1.00 79.88 106 LEU A C 1
ATOM 914 O O . LEU A 1 106 ? 2.088 7.757 -21.594 1.00 79.88 106 LEU A O 1
ATOM 918 N N . SER A 1 107 ? 0.176 6.888 -20.817 1.00 75.75 107 SER A N 1
ATOM 919 C CA . SER A 1 107 ? -0.511 8.180 -20.677 1.00 75.75 107 SER A CA 1
ATOM 920 C C . SER A 1 107 ? -0.021 9.044 -19.507 1.00 75.75 107 SER A C 1
ATOM 922 O O . SER A 1 107 ? -0.411 10.205 -19.408 1.00 75.75 107 SER A O 1
ATOM 924 N N . LEU A 1 108 ? 0.804 8.479 -18.621 1.00 67.69 108 LEU A N 1
ATOM 925 C CA . LEU A 1 108 ? 1.264 9.104 -17.378 1.00 67.69 108 LEU A CA 1
ATOM 926 C C . LEU A 1 108 ? 2.768 9.441 -17.382 1.00 67.69 108 LEU A C 1
ATOM 928 O O . LEU A 1 108 ? 3.248 10.023 -16.408 1.00 67.69 108 LEU A O 1
ATOM 932 N N . LEU A 1 109 ? 3.488 9.065 -18.448 1.00 61.69 109 LEU A N 1
ATOM 933 C CA . LEU A 1 109 ? 4.902 9.373 -18.706 1.00 61.69 109 LEU A CA 1
ATOM 934 C C . LEU A 1 109 ? 5.023 10.512 -19.724 1.00 61.69 109 LEU A C 1
ATOM 936 O O . LEU A 1 109 ? 5.922 11.360 -19.532 1.00 61.69 109 LEU A O 1
#